Protein AF-A0A0M3JA76-F1 (afdb_monomer)

Foldseek 3Di:
DWWKKKWFAQDPDPVSIDMDIDPDPVVVVVVLVVVLVVVVCVVVVVVDPDDDDPDDPDDDPVSSVVVCVNTPDIDMDTHDDDDPD

Radius of gyration: 15.99 Å; Cα contacts (8 Å, |Δi|>4): 89; chains: 1; bounding box: 29×24×58 Å

pLDDT: mean 81.65, std 16.89, range [40.56, 96.94]

InterPro domains:
  IPR000781 Enhancer of rudimentary [PF01133] (2-78)
  IPR000781 Enhancer of rudimentary [PTHR12373] (2-77)
  IPR035912 Enhancer of rudimentary superfamily [G3DSA:3.30.2260.10] (1-83)
  IPR035912 Enhancer of rudimentary superfamily [SSF143875] (2-80)

Solvent-accessible surface area (backbone atoms only — not comparable to full-atom values): 5173 Å² total; per-residue (Å²): 130,31,48,20,38,42,39,39,19,65,43,90,51,80,85,48,55,48,75,49,80,33,67,30,61,66,59,50,51,54,50,55,51,47,55,50,51,52,52,48,50,52,61,43,46,76,75,39,92,65,78,95,68,96,58,84,80,86,72,59,71,68,59,54,50,56,52,58,70,63,35,62,42,77,49,76,49,66,51,78,82,80,80,84,127

Nearest PDB structures (foldseek):
  7cnc-assembly1_A  TM=8.991E-01  e=3.147E-07  Homo sapiens
  1w9g-assembly2_B  TM=9.072E-01  e=5.076E-07  Homo sapiens
  7o6n-assembly1_A  TM=8.730E-01  e=7.141E-07  Caenorhabditis elegans
  7o6l-assembly1_B  TM=9.704E-01  e=2.995E-06  Caenorhabditis elegans
  7x39-assembly2_D  TM=8.889E-01  e=1.320E-06  Homo sapiens

Secondary structure (DSSP, 8-state):
---EEEEEESSSSGGGEEEEEESSHHHHHHHHHHHHHHHHHHHHHTT-SS----S-----HHHHHHHHTTSSEEEEEE-------

Structure (mmCIF, N/CA/C/O backbone):
data_AF-A0A0M3JA76-F1
#
_entry.id   AF-A0A0M3JA76-F1
#
loop_
_atom_site.group_PDB
_atom_site.id
_atom_site.type_symbol
_atom_site.label_atom_id
_atom_site.label_alt_id
_atom_site.label_comp_id
_atom_site.label_asym_id
_atom_site.label_entity_id
_atom_site.label_seq_id
_atom_site.pdbx_PDB_ins_code
_atom_site.Cartn_x
_atom_site.Cartn_y
_atom_site.Cartn_z
_atom_site.occupancy
_atom_site.B_iso_or_equiv
_atom_site.auth_seq_id
_atom_site.auth_comp_id
_atom_site.auth_asym_id
_atom_site.auth_atom_id
_atom_site.pdbx_PDB_model_num
ATOM 1 N N . MET A 1 1 ? 15.702 -2.847 -14.096 1.00 70.19 1 MET A N 1
ATOM 2 C CA . MET A 1 1 ? 15.012 -1.748 -13.396 1.00 70.19 1 MET A CA 1
ATOM 3 C C . MET A 1 1 ? 13.790 -1.361 -14.197 1.00 70.19 1 MET A C 1
ATOM 5 O O . MET A 1 1 ? 13.914 -1.054 -15.385 1.00 70.19 1 MET A O 1
ATOM 9 N N . SER A 1 2 ? 12.635 -1.492 -13.557 1.00 84.31 2 SER A N 1
ATOM 10 C CA . SER A 1 2 ? 11.322 -1.211 -14.121 1.00 84.31 2 SER A CA 1
ATOM 11 C C . SER A 1 2 ? 10.736 -0.061 -13.327 1.00 84.31 2 SER A C 1
ATOM 13 O O . SER A 1 2 ? 10.454 -0.228 -12.143 1.00 84.31 2 SER A O 1
ATOM 15 N N . HIS A 1 3 ? 10.583 1.086 -13.989 1.00 93.62 3 HIS A N 1
ATOM 16 C CA . HIS A 1 3 ? 9.893 2.231 -13.414 1.00 93.62 3 HIS A CA 1
ATOM 17 C C . HIS A 1 3 ? 8.529 1.778 -12.898 1.00 93.62 3 HIS A C 1
ATOM 19 O O . HIS A 1 3 ? 7.814 1.055 -13.600 1.00 93.62 3 HIS A O 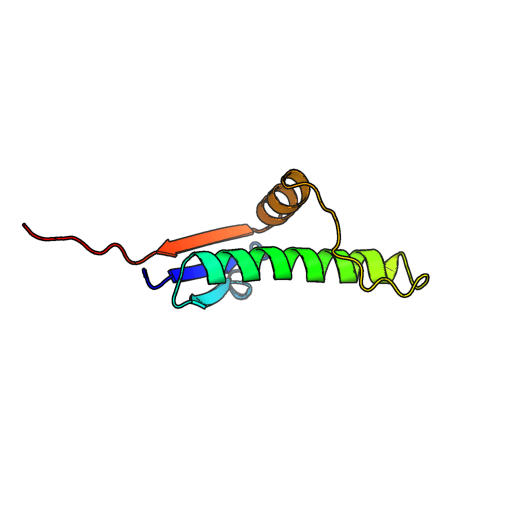1
ATOM 25 N N . THR A 1 4 ? 8.220 2.143 -11.663 1.00 95.94 4 THR A N 1
ATOM 26 C CA . THR A 1 4 ? 7.068 1.616 -10.938 1.00 95.94 4 THR A CA 1
ATOM 27 C C . THR A 1 4 ? 6.228 2.772 -10.424 1.00 95.94 4 THR A C 1
ATOM 29 O O . THR A 1 4 ? 6.762 3.739 -9.898 1.00 95.94 4 THR A O 1
ATOM 32 N N . ILE A 1 5 ? 4.912 2.681 -10.582 1.00 96.81 5 ILE A N 1
ATOM 33 C CA . ILE A 1 5 ? 3.958 3.662 -10.065 1.00 96.81 5 ILE A CA 1
ATOM 34 C C . ILE A 1 5 ? 3.035 2.947 -9.086 1.00 96.81 5 ILE A C 1
ATOM 36 O O . ILE A 1 5 ? 2.384 1.961 -9.440 1.00 96.81 5 ILE A O 1
ATOM 40 N N . LEU A 1 6 ? 2.964 3.466 -7.868 1.00 96.75 6 LEU A N 1
ATOM 41 C CA . LEU A 1 6 ? 2.037 3.037 -6.832 1.00 96.75 6 LEU A CA 1
ATOM 42 C C . LEU A 1 6 ? 0.802 3.930 -6.863 1.00 96.75 6 LEU A C 1
ATOM 44 O O . LEU A 1 6 ? 0.909 5.152 -6.785 1.00 96.75 6 LEU A O 1
ATOM 48 N N . LEU A 1 7 ? -0.373 3.319 -6.956 1.00 96.94 7 LEU A N 1
ATOM 49 C CA . LEU A 1 7 ? -1.668 3.979 -6.858 1.00 96.94 7 LEU A CA 1
ATOM 50 C C . LEU A 1 7 ? -2.334 3.522 -5.563 1.00 96.94 7 LEU A C 1
ATOM 52 O O . LEU A 1 7 ? -2.525 2.324 -5.356 1.00 96.94 7 LEU A O 1
ATOM 56 N N . ILE A 1 8 ? -2.692 4.468 -4.696 1.00 95.62 8 ILE A N 1
ATOM 57 C CA . ILE A 1 8 ? -3.328 4.175 -3.408 1.00 95.62 8 ILE A CA 1
ATOM 58 C C . ILE A 1 8 ? -4.607 4.981 -3.273 1.00 95.62 8 ILE A C 1
ATOM 60 O O . ILE A 1 8 ? -4.650 6.178 -3.568 1.00 95.62 8 ILE A O 1
ATOM 64 N N . GLN A 1 9 ? -5.636 4.332 -2.7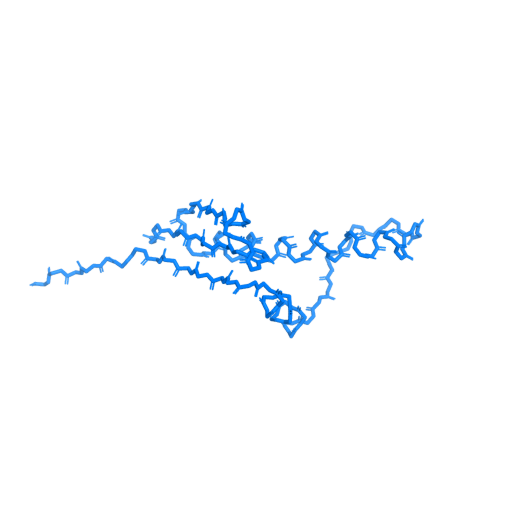41 1.00 96.06 9 GLN A N 1
ATOM 65 C CA . GLN A 1 9 ? -6.858 4.975 -2.303 1.00 96.06 9 GLN A CA 1
ATOM 66 C C . GLN A 1 9 ? -7.178 4.551 -0.866 1.00 96.06 9 GLN A C 1
ATOM 68 O O . GLN A 1 9 ? -7.609 3.429 -0.608 1.00 96.06 9 GLN A O 1
ATOM 73 N N . SER A 1 10 ? -7.004 5.464 0.092 1.00 92.19 10 SER A N 1
ATOM 74 C CA . SER A 1 10 ? -7.184 5.133 1.515 1.00 92.19 10 SER A CA 1
ATOM 75 C C . SER A 1 10 ? -8.646 4.966 1.936 1.00 92.19 10 SER A C 1
ATOM 77 O O . SER A 1 10 ? -8.932 4.247 2.886 1.00 92.19 10 SER A O 1
ATOM 79 N N . THR A 1 11 ? -9.592 5.609 1.244 1.00 93.81 11 THR A N 1
ATOM 80 C CA . THR A 1 11 ? -11.031 5.534 1.556 1.00 93.81 11 THR A CA 1
ATOM 81 C C . THR A 1 11 ? -11.855 5.439 0.280 1.00 93.81 11 THR A C 1
ATOM 83 O O . THR A 1 11 ? -11.385 5.789 -0.792 1.00 93.81 11 THR A O 1
ATOM 86 N N . THR A 1 12 ? -13.139 5.104 0.360 1.00 94.31 12 THR A N 1
ATOM 87 C CA . THR A 1 12 ? -14.019 5.087 -0.826 1.00 94.31 12 THR A CA 1
ATOM 88 C C . THR A 1 12 ? -14.202 6.462 -1.492 1.00 94.31 12 THR A C 1
ATOM 90 O O . THR A 1 12 ? -14.729 6.552 -2.600 1.00 94.31 12 THR A O 1
ATOM 93 N N . LYS A 1 13 ? -13.754 7.559 -0.856 1.00 96.31 13 LYS A N 1
ATOM 94 C CA . LYS A 1 13 ? -13.834 8.911 -1.420 1.00 96.31 13 LYS A CA 1
ATOM 95 C C . LYS A 1 13 ? -12.791 9.090 -2.535 1.00 96.31 13 LYS A C 1
ATOM 97 O O . LYS A 1 13 ? -11.593 9.014 -2.249 1.00 96.31 13 LYS A O 1
ATOM 102 N N . PRO A 1 14 ? -13.191 9.512 -3.750 1.00 94.12 14 PRO A N 1
ATOM 103 C CA . PRO A 1 14 ? -12.264 9.701 -4.872 1.00 94.12 14 PRO A CA 1
ATOM 104 C C . PRO A 1 14 ? -11.137 10.716 -4.632 1.00 94.12 14 PRO A C 1
ATOM 106 O O . PRO A 1 14 ? -10.119 10.658 -5.314 1.00 94.12 14 PRO A O 1
ATOM 109 N N . LYS A 1 15 ? -11.316 11.651 -3.685 1.00 95.88 15 LYS A N 1
ATOM 110 C CA . LYS A 1 15 ? -10.302 12.644 -3.284 1.00 95.88 15 LYS A CA 1
ATOM 111 C C . LYS A 1 15 ? -9.138 12.051 -2.485 1.00 95.88 15 LYS A C 1
ATOM 113 O O . LYS A 1 15 ? -8.132 12.723 -2.331 1.00 95.88 15 LYS A O 1
ATOM 118 N N . SER A 1 16 ? -9.289 10.834 -1.962 1.00 94.81 16 SER A N 1
ATOM 119 C CA . SER A 1 16 ? -8.235 10.141 -1.210 1.00 94.81 16 SER A CA 1
ATOM 120 C C . SER A 1 16 ? -7.249 9.375 -2.096 1.00 94.81 16 SER A C 1
ATOM 122 O O . SER A 1 16 ? -6.358 8.713 -1.576 1.00 94.81 16 SER A O 1
ATOM 124 N N . ARG A 1 17 ? -7.426 9.442 -3.424 1.00 96.56 17 ARG A N 1
ATOM 125 C CA . ARG A 1 17 ? -6.521 8.826 -4.393 1.00 96.56 17 ARG A CA 1
ATOM 126 C C . ARG A 1 17 ? -5.229 9.625 -4.482 1.00 96.56 17 ARG A C 1
ATOM 128 O O . ARG A 1 17 ? -5.267 10.813 -4.804 1.00 96.56 17 ARG A O 1
ATOM 135 N N . CYS A 1 18 ? -4.119 8.941 -4.268 1.00 95.81 18 CYS A N 1
ATOM 136 C CA . CYS A 1 18 ? -2.771 9.463 -4.417 1.00 95.81 18 CYS A CA 1
ATOM 137 C C . CYS A 1 18 ? -1.955 8.505 -5.291 1.00 95.81 18 CYS A C 1
ATOM 139 O O . CYS A 1 18 ? -2.290 7.325 -5.418 1.00 95.81 18 CYS A O 1
ATOM 141 N N . TRP A 1 19 ? -0.888 9.021 -5.889 1.00 96.50 19 TRP A N 1
ATOM 142 C CA . TRP A 1 19 ? 0.069 8.223 -6.642 1.00 96.50 19 TRP A CA 1
ATOM 143 C C . TRP A 1 19 ? 1.492 8.615 -6.259 1.00 96.50 19 TRP A C 1
ATOM 145 O O . TRP A 1 19 ? 1.722 9.758 -5.859 1.00 96.50 19 TRP A O 1
ATOM 155 N N . ILE A 1 20 ? 2.412 7.657 -6.352 1.00 96.56 20 ILE A N 1
ATOM 156 C CA . ILE A 1 20 ? 3.841 7.848 -6.089 1.00 96.56 20 ILE A CA 1
ATOM 157 C C . ILE A 1 20 ? 4.627 7.082 -7.151 1.00 96.56 20 ILE A C 1
ATOM 159 O O . ILE A 1 20 ? 4.270 5.954 -7.503 1.00 96.56 20 ILE A O 1
ATOM 163 N N . ASP A 1 21 ? 5.662 7.709 -7.685 1.00 96.62 21 ASP A N 1
ATOM 164 C CA . ASP A 1 21 ? 6.583 7.146 -8.659 1.00 96.62 21 ASP A CA 1
ATOM 165 C C . ASP A 1 21 ? 7.880 6.647 -8.009 1.00 96.62 21 ASP A C 1
ATOM 167 O O . ASP A 1 21 ? 8.411 7.250 -7.080 1.00 96.62 21 ASP A O 1
ATOM 171 N N . TYR A 1 22 ? 8.392 5.534 -8.530 1.00 95.88 22 TYR A N 1
ATOM 172 C CA . TYR A 1 22 ? 9.598 4.856 -8.065 1.00 95.88 22 TYR A CA 1
ATOM 173 C C . TYR A 1 22 ? 10.470 4.435 -9.252 1.00 95.88 22 TYR A C 1
ATOM 175 O O . TYR A 1 22 ? 9.974 4.134 -10.350 1.00 95.88 22 TYR A O 1
ATOM 183 N N . GLU A 1 23 ? 11.786 4.360 -9.051 1.00 93.06 23 GLU A N 1
ATOM 184 C CA . GLU A 1 23 ? 12.702 3.860 -10.083 1.00 93.06 23 GLU A CA 1
ATOM 185 C C . GLU A 1 23 ? 12.654 2.330 -10.171 1.00 93.06 23 GLU A C 1
ATOM 187 O O . GLU A 1 23 ? 12.830 1.746 -11.252 1.00 93.06 23 GLU A O 1
ATOM 192 N N . THR A 1 24 ? 12.378 1.678 -9.038 1.00 93.06 24 THR A N 1
ATOM 193 C CA . THR A 1 24 ? 12.323 0.220 -8.915 1.00 93.06 24 THR A CA 1
ATOM 194 C C . THR A 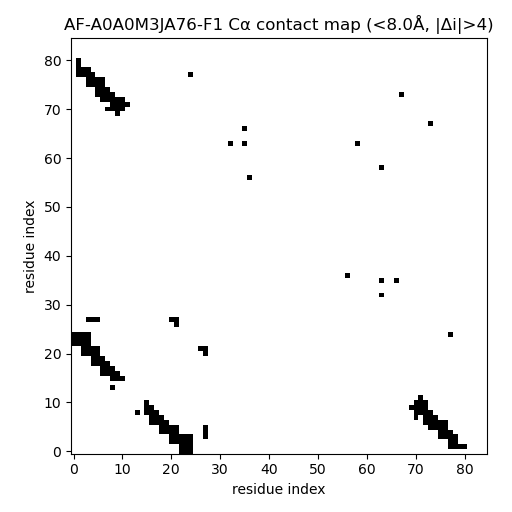1 24 ? 11.105 -0.269 -8.132 1.00 93.06 24 THR A C 1
ATOM 196 O O . THR A 1 24 ? 10.471 0.461 -7.374 1.0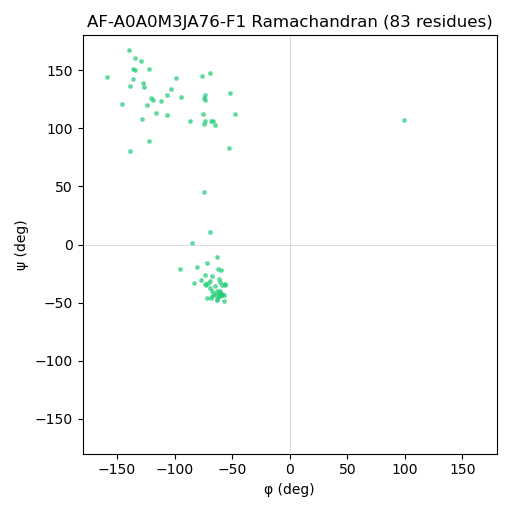0 93.06 24 THR A O 1
ATOM 199 N N . LEU A 1 25 ? 10.776 -1.550 -8.315 1.00 92.31 25 LEU A N 1
ATOM 200 C CA . LEU A 1 25 ? 9.702 -2.206 -7.573 1.00 92.31 25 LEU A CA 1
ATOM 201 C C . LEU A 1 25 ? 10.062 -2.395 -6.088 1.00 92.31 25 LEU A C 1
ATOM 203 O O . LEU A 1 25 ? 9.188 -2.336 -5.229 1.00 92.31 25 LEU A O 1
ATOM 207 N N . ASP A 1 26 ? 11.346 -2.585 -5.782 1.00 93.88 26 ASP A N 1
ATOM 208 C CA . ASP A 1 26 ? 11.821 -2.764 -4.409 1.00 93.88 26 ASP A CA 1
ATOM 209 C C . ASP A 1 26 ? 11.617 -1.496 -3.568 1.00 93.88 26 ASP A C 1
ATOM 211 O O . ASP A 1 26 ? 11.130 -1.585 -2.442 1.00 93.88 26 ASP A O 1
ATOM 215 N N . GLU A 1 27 ? 11.906 -0.315 -4.126 1.00 94.75 27 GLU A N 1
ATOM 216 C CA . GLU A 1 27 ? 11.630 0.979 -3.478 1.00 94.75 27 GLU A CA 1
ATOM 217 C C . GLU A 1 27 ? 10.139 1.150 -3.171 1.00 94.75 27 GLU A C 1
ATOM 219 O O . GLU A 1 27 ? 9.768 1.523 -2.058 1.00 94.75 27 GLU A O 1
ATOM 224 N N . CYS A 1 28 ? 9.276 0.789 -4.128 1.00 94.56 28 CYS A N 1
ATOM 225 C CA . CYS A 1 28 ? 7.828 0.816 -3.940 1.00 94.56 28 CYS A CA 1
ATOM 226 C C . CYS A 1 28 ? 7.394 -0.051 -2.744 1.00 94.56 28 CYS A C 1
ATOM 228 O O . CYS A 1 28 ? 6.554 0.365 -1.944 1.00 94.56 28 CYS A O 1
ATOM 230 N N . PHE A 1 29 ? 7.950 -1.257 -2.594 1.00 91.56 29 PHE A N 1
ATOM 231 C CA . PHE A 1 29 ? 7.602 -2.138 -1.475 1.00 91.56 29 PHE A CA 1
ATOM 232 C C . PHE A 1 29 ? 8.186 -1.678 -0.137 1.00 91.56 29 PHE A C 1
ATOM 234 O O . PHE A 1 29 ? 7.528 -1.839 0.895 1.00 91.56 29 PHE A O 1
ATOM 241 N N . GLN A 1 30 ? 9.379 -1.081 -0.135 1.00 91.56 30 GLN A N 1
ATOM 242 C CA . GLN A 1 30 ? 9.962 -0.486 1.071 1.00 91.56 30 GLN A CA 1
ATOM 243 C C . GLN A 1 30 ? 9.084 0.642 1.620 1.00 91.56 30 GLN A C 1
ATOM 245 O O . GLN A 1 30 ? 8.855 0.703 2.830 1.00 91.56 30 GLN A O 1
ATOM 250 N N . ASP A 1 31 ? 8.520 1.474 0.745 1.00 91.19 31 ASP A N 1
ATOM 251 C CA . ASP A 1 31 ? 7.601 2.534 1.156 1.00 91.19 31 ASP A CA 1
ATOM 252 C C . ASP A 1 31 ? 6.255 1.995 1.657 1.00 91.19 31 ASP A C 1
ATOM 254 O O . ASP A 1 31 ? 5.730 2.503 2.646 1.00 91.19 31 ASP A O 1
ATOM 258 N N . ILE A 1 32 ? 5.707 0.926 1.061 1.00 90.50 32 ILE A N 1
ATOM 259 C CA . ILE A 1 32 ? 4.499 0.259 1.592 1.00 90.50 32 ILE A CA 1
ATOM 260 C C . ILE A 1 32 ? 4.743 -0.274 3.004 1.00 90.50 32 ILE A C 1
ATOM 262 O O . ILE A 1 32 ? 3.921 -0.061 3.902 1.00 90.50 32 ILE A O 1
ATOM 266 N N . ARG A 1 33 ? 5.895 -0.915 3.219 1.00 88.00 33 ARG A N 1
ATOM 267 C CA . ARG A 1 33 ? 6.339 -1.337 4.550 1.00 88.00 33 ARG A CA 1
ATOM 268 C C . ARG A 1 33 ? 6.410 -0.143 5.505 1.00 88.00 33 ARG A C 1
ATOM 270 O O . ARG A 1 33 ? 5.871 -0.216 6.607 1.00 88.00 33 ARG A O 1
ATOM 277 N N . LYS A 1 34 ? 7.041 0.956 5.092 1.00 87.88 34 LYS A N 1
ATOM 278 C CA . LYS A 1 34 ? 7.184 2.156 5.922 1.00 87.88 34 LYS A CA 1
ATOM 279 C C . LYS A 1 34 ? 5.834 2.790 6.264 1.00 87.88 34 LYS A C 1
ATOM 281 O O . LYS A 1 34 ? 5.623 3.164 7.410 1.00 87.88 34 LYS A O 1
ATOM 286 N N . MET A 1 35 ? 4.893 2.842 5.319 1.00 88.44 35 MET A N 1
ATOM 287 C CA . MET A 1 35 ? 3.525 3.316 5.569 1.00 88.44 35 MET A CA 1
ATOM 288 C C . MET A 1 35 ? 2.823 2.489 6.650 1.00 88.44 35 MET A C 1
ATOM 290 O O . MET A 1 35 ? 2.166 3.054 7.526 1.00 88.44 35 MET A O 1
ATOM 294 N N . TYR A 1 36 ? 2.982 1.163 6.617 1.00 87.12 36 TYR A N 1
ATOM 295 C CA . TYR A 1 36 ? 2.489 0.295 7.682 1.00 87.12 36 TYR A CA 1
ATOM 296 C C . TYR A 1 36 ? 3.189 0.584 9.018 1.00 87.12 36 TYR A C 1
ATOM 298 O O . TYR A 1 36 ? 2.515 0.757 10.032 1.00 87.12 36 TYR A O 1
ATOM 306 N N . GLU A 1 37 ? 4.520 0.683 9.033 1.00 83.69 37 GLU A N 1
ATOM 307 C CA . GLU A 1 37 ? 5.282 0.974 10.252 1.00 83.69 37 GLU A CA 1
ATOM 308 C C . GLU A 1 37 ? 4.909 2.321 10.870 1.00 83.69 37 GLU A C 1
ATOM 310 O O . GLU A 1 37 ? 4.798 2.410 12.089 1.00 83.69 37 GLU A O 1
ATOM 315 N N . ASP A 1 38 ? 4.683 3.353 10.060 1.00 83.06 38 ASP A N 1
ATOM 316 C CA . ASP A 1 38 ? 4.274 4.675 10.531 1.00 83.06 38 ASP A CA 1
ATOM 317 C C . ASP A 1 38 ? 2.854 4.636 11.118 1.00 83.06 38 ASP A C 1
ATOM 319 O O . ASP A 1 38 ? 2.629 5.188 12.198 1.00 83.06 38 ASP A O 1
ATOM 323 N N . GLN A 1 39 ? 1.920 3.897 10.502 1.00 79.38 39 GLN A N 1
ATOM 324 C CA . GLN A 1 39 ? 0.594 3.663 11.090 1.00 79.38 39 GLN A CA 1
ATOM 325 C C . GLN A 1 39 ? 0.661 2.875 12.399 1.00 79.38 39 GLN A C 1
ATOM 327 O O . GLN A 1 39 ? -0.024 3.216 13.368 1.00 79.38 39 GLN A O 1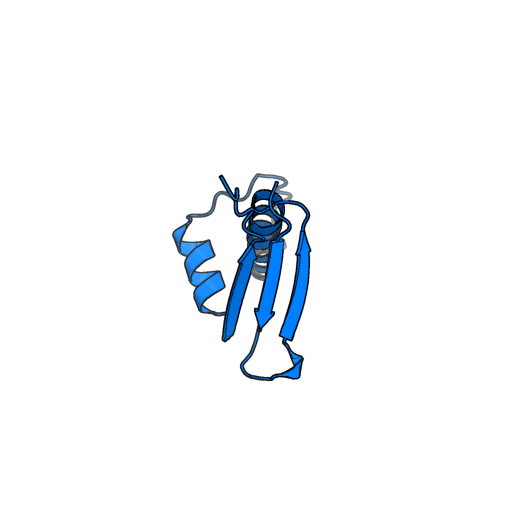
ATOM 332 N N . VAL A 1 40 ? 1.479 1.821 12.452 1.00 72.56 40 VAL A N 1
ATOM 333 C CA . VAL A 1 40 ? 1.678 1.043 13.677 1.00 72.56 40 VAL A CA 1
ATOM 334 C C . VAL A 1 40 ? 2.296 1.930 14.742 1.00 72.56 40 VAL A C 1
ATOM 336 O O . VAL A 1 40 ? 1.759 1.976 15.837 1.00 72.56 40 VAL A O 1
ATOM 339 N N . LYS A 1 41 ? 3.337 2.705 14.432 1.00 70.31 41 LYS A N 1
ATOM 340 C CA . LYS A 1 41 ? 3.948 3.661 15.364 1.00 70.31 41 LYS A CA 1
ATOM 341 C C . LYS A 1 41 ? 2.975 4.732 15.822 1.00 70.31 41 LYS A C 1
ATOM 343 O O . LYS A 1 41 ? 3.112 5.158 16.955 1.00 70.31 41 LYS A O 1
ATOM 348 N N . GLU A 1 42 ? 2.015 5.173 15.015 1.00 67.19 42 GLU A N 1
ATOM 349 C CA . GLU A 1 42 ? 0.976 6.116 15.450 1.00 67.19 42 GLU A CA 1
ATOM 350 C C . GLU A 1 42 ? -0.038 5.441 16.387 1.00 67.19 42 GLU A C 1
ATOM 352 O O . GLU A 1 42 ? -0.315 5.947 17.476 1.00 67.19 42 GLU A O 1
ATOM 357 N N . SER A 1 43 ? -0.514 4.246 16.022 1.00 64.06 43 SER A N 1
ATOM 358 C CA . SER A 1 43 ? -1.430 3.451 16.855 1.00 64.06 43 SER A CA 1
ATOM 359 C C . SER A 1 43 ? -0.787 2.981 18.169 1.00 64.06 43 SER A C 1
ATOM 361 O O . SER A 1 43 ? -1.431 2.979 19.217 1.00 64.06 43 SER A O 1
ATOM 363 N N . VAL A 1 44 ? 0.507 2.657 18.135 1.00 60.72 44 VAL A N 1
ATOM 364 C CA . VAL A 1 44 ? 1.326 2.251 19.276 1.00 60.72 44 VAL A CA 1
ATOM 365 C C . VAL A 1 44 ? 1.844 3.466 20.032 1.00 60.72 44 VAL A C 1
ATOM 367 O O . VAL A 1 44 ? 1.873 3.384 21.241 1.00 60.72 44 VAL A O 1
ATOM 370 N N . LYS A 1 45 ? 2.142 4.627 19.428 1.00 52.66 45 LYS A N 1
ATOM 371 C CA . LYS A 1 45 ? 2.402 5.883 20.177 1.00 52.66 45 LYS A CA 1
ATOM 372 C C . LYS A 1 45 ? 1.210 6.278 21.037 1.00 52.66 45 LYS A C 1
ATOM 374 O O . LYS A 1 45 ? 1.403 6.803 22.129 1.00 52.66 45 LYS A O 1
ATOM 379 N N . LEU A 1 46 ? -0.010 6.021 20.561 1.00 51.09 46 LEU A N 1
ATOM 380 C CA . LEU A 1 46 ? -1.224 6.183 21.363 1.00 51.09 46 LEU A CA 1
ATOM 381 C C . LEU A 1 46 ? -1.309 5.161 22.514 1.00 51.09 46 LEU A C 1
ATOM 383 O O . LEU A 1 46 ? -1.913 5.466 23.539 1.00 51.09 46 LEU A O 1
ATOM 387 N N . ALA A 1 47 ? -0.685 3.985 22.385 1.00 50.81 47 ALA A N 1
ATOM 388 C CA . ALA A 1 47 ? -0.638 2.939 23.417 1.00 50.81 47 ALA A CA 1
ATOM 389 C C . ALA A 1 47 ? 0.625 2.973 24.313 1.00 50.81 47 ALA A C 1
ATOM 391 O O . ALA A 1 47 ? 0.615 2.440 25.418 1.00 50.81 47 ALA A O 1
ATOM 392 N N . MET A 1 48 ? 1.706 3.601 23.855 1.00 44.97 48 MET A N 1
ATOM 393 C CA . MET A 1 48 ? 3.049 3.611 24.426 1.00 44.97 48 MET A CA 1
ATOM 394 C C . MET A 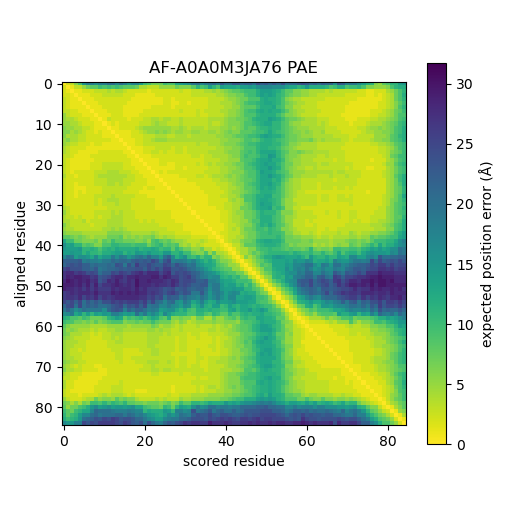1 48 ? 3.628 5.029 24.332 1.00 44.97 48 MET A C 1
ATOM 396 O O . MET A 1 48 ? 4.488 5.346 23.517 1.00 44.97 48 MET A O 1
ATOM 400 N N . LEU A 1 49 ? 3.219 5.865 25.286 1.00 47.78 49 LEU A N 1
ATOM 401 C CA . LEU A 1 49 ? 4.076 6.900 25.881 1.00 47.78 49 LEU A CA 1
ATOM 402 C C . LEU A 1 49 ? 5.204 6.284 26.746 1.00 47.78 49 LEU A C 1
ATOM 404 O O . LEU A 1 49 ? 5.882 6.990 27.486 1.00 47.78 49 LEU A O 1
ATOM 408 N N . SER A 1 50 ? 5.403 4.967 26.683 1.00 47.34 50 SER A N 1
ATOM 409 C CA . SER A 1 50 ? 6.377 4.223 27.469 1.00 47.34 50 SER A CA 1
ATOM 410 C C . SER A 1 50 ? 7.312 3.434 26.556 1.00 47.34 50 SER A C 1
ATOM 412 O O . SER A 1 50 ? 6.872 2.507 25.883 1.00 47.34 50 SER A O 1
ATOM 414 N N . SER A 1 51 ? 8.600 3.747 26.656 1.00 40.56 51 SER A N 1
ATOM 415 C CA . SER A 1 51 ? 9.756 3.013 26.134 1.00 40.56 51 SER A CA 1
ATOM 416 C C . SER A 1 51 ? 10.335 3.537 24.817 1.00 40.56 51 SER A C 1
ATOM 418 O O . SER A 1 51 ? 9.786 3.382 23.729 1.00 40.56 51 SER A O 1
ATOM 420 N N . GLU A 1 52 ? 11.499 4.163 24.970 1.00 52.28 52 GLU A N 1
ATOM 421 C CA . GLU A 1 52 ? 12.501 4.479 23.958 1.00 52.28 52 GLU A CA 1
ATOM 422 C C . GLU A 1 52 ? 12.897 3.230 23.156 1.00 52.28 52 GLU A C 1
ATOM 424 O O . GLU A 1 52 ? 13.896 2.603 23.473 1.00 52.28 52 GLU A O 1
ATOM 429 N N . MET A 1 53 ? 12.157 2.826 22.126 1.00 45.00 53 MET A N 1
ATOM 430 C CA . MET A 1 53 ? 12.534 1.619 21.378 1.00 45.00 53 MET A CA 1
ATOM 431 C C . MET A 1 53 ? 12.751 1.929 19.908 1.00 45.00 53 MET A C 1
ATOM 433 O O . MET A 1 53 ? 11.867 1.854 19.060 1.00 45.00 53 MET A O 1
ATOM 437 N N . ASN A 1 54 ? 14.006 2.280 19.644 1.00 44.25 54 ASN A N 1
ATOM 438 C CA . ASN A 1 54 ? 14.666 2.235 18.349 1.00 44.25 54 ASN A CA 1
ATOM 439 C C . ASN A 1 54 ? 15.001 0.767 17.982 1.00 44.25 54 ASN A C 1
ATOM 441 O O . ASN A 1 54 ? 16.131 0.463 17.607 1.00 44.25 54 ASN A O 1
ATOM 445 N N . GLU A 1 55 ? 14.050 -0.151 18.177 1.00 53.75 55 GLU A N 1
ATOM 446 C CA . GLU A 1 55 ? 14.153 -1.556 17.778 1.00 53.75 55 GLU A CA 1
ATOM 447 C C . GLU A 1 55 ? 13.319 -1.763 16.510 1.00 53.75 55 GLU A C 1
ATOM 449 O O . GLU A 1 55 ? 12.189 -1.277 16.412 1.00 53.75 55 GLU A O 1
ATOM 454 N N . ASP A 1 56 ? 13.903 -2.452 15.527 1.00 55.84 56 ASP A N 1
ATOM 455 C CA . ASP A 1 56 ? 13.229 -2.918 14.313 1.00 55.84 56 ASP A CA 1
ATOM 456 C C . ASP A 1 56 ? 11.917 -3.597 14.734 1.00 55.84 56 ASP A C 1
ATOM 458 O O . ASP A 1 56 ? 11.932 -4.614 15.431 1.00 55.84 56 ASP A O 1
ATOM 462 N N . ILE A 1 57 ? 10.775 -2.998 14.389 1.00 61.59 57 ILE A N 1
ATOM 463 C CA . ILE A 1 57 ? 9.468 -3.512 14.799 1.00 61.59 57 ILE A CA 1
ATOM 464 C C . ILE A 1 57 ? 9.304 -4.872 14.121 1.00 61.59 57 ILE A C 1
ATOM 466 O O . ILE A 1 57 ? 9.021 -4.948 12.928 1.00 61.59 57 ILE A O 1
ATOM 470 N N . GLY A 1 58 ? 9.496 -5.953 14.872 1.00 65.62 58 GLY A N 1
ATOM 471 C CA . GLY A 1 58 ? 9.188 -7.296 14.404 1.00 65.62 58 GLY A CA 1
ATOM 472 C C . GLY A 1 58 ? 7.678 -7.421 14.233 1.00 65.62 58 GLY A C 1
ATOM 473 O O . GLY A 1 58 ? 6.948 -7.486 15.220 1.00 65.62 58 GLY A O 1
ATOM 474 N N . TYR A 1 59 ? 7.197 -7.434 12.993 1.00 73.44 59 TYR A N 1
ATOM 475 C CA . TYR A 1 59 ? 5.792 -7.670 12.673 1.00 73.44 59 TYR A CA 1
ATOM 476 C C . TYR A 1 59 ? 5.648 -8.870 11.735 1.00 73.44 59 TYR A C 1
ATOM 478 O O . TYR A 1 59 ? 6.536 -9.181 10.942 1.00 73.44 59 TYR A O 1
ATOM 486 N N . ASP A 1 60 ? 4.508 -9.549 11.831 1.00 81.69 60 ASP A N 1
ATOM 487 C CA . ASP A 1 60 ? 4.158 -10.638 10.925 1.00 81.69 60 ASP A CA 1
ATOM 488 C C . ASP A 1 60 ? 3.698 -10.082 9.566 1.00 81.69 60 ASP A C 1
ATOM 490 O O . ASP A 1 60 ? 3.007 -9.060 9.503 1.00 81.69 60 ASP A O 1
ATOM 494 N N . ILE A 1 61 ? 4.021 -10.781 8.475 1.00 85.75 61 ILE A N 1
ATOM 495 C CA . ILE A 1 61 ? 3.575 -10.432 7.120 1.00 85.75 61 ILE A CA 1
ATOM 496 C C . ILE A 1 61 ? 2.046 -10.343 7.043 1.00 85.75 61 ILE A C 1
ATOM 498 O O . ILE A 1 61 ? 1.507 -9.471 6.360 1.00 85.75 61 ILE A O 1
ATOM 502 N N . SER A 1 62 ? 1.342 -11.176 7.816 1.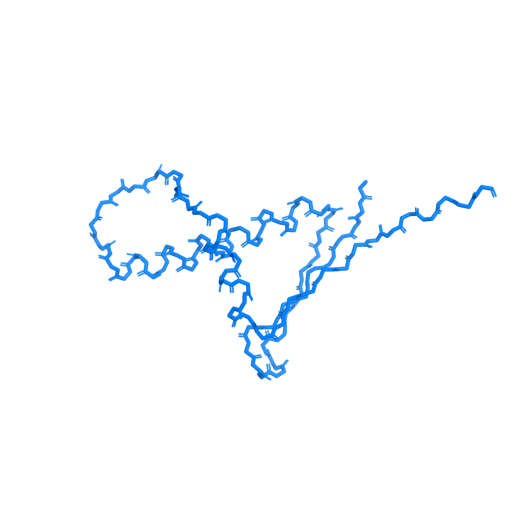00 87.94 62 SER A N 1
ATOM 503 C CA . SER A 1 62 ? -0.118 -11.147 7.932 1.00 87.94 62 SER A CA 1
ATOM 504 C C . SER A 1 62 ? -0.641 -9.775 8.364 1.00 87.94 62 SER A C 1
ATOM 506 O O . SER A 1 62 ? -1.696 -9.349 7.903 1.00 87.94 62 SER A O 1
ATOM 508 N N . ALA A 1 63 ? 0.091 -9.057 9.220 1.00 84.69 63 ALA A N 1
ATOM 509 C CA . ALA A 1 63 ? -0.323 -7.746 9.709 1.00 84.69 63 ALA A CA 1
ATOM 510 C C . ALA A 1 63 ? -0.193 -6.654 8.632 1.00 84.69 63 ALA A C 1
ATOM 512 O O . ALA A 1 63 ? -1.054 -5.774 8.541 1.00 84.69 63 ALA A O 1
ATOM 513 N N . VAL A 1 64 ? 0.824 -6.751 7.765 1.00 86.56 64 VAL A N 1
ATOM 514 C CA . VAL A 1 64 ? 0.969 -5.878 6.585 1.00 86.56 64 VAL A CA 1
ATOM 515 C C . VAL A 1 64 ? -0.138 -6.150 5.575 1.00 86.56 64 VAL A C 1
ATOM 517 O O . VAL A 1 64 ? -0.747 -5.212 5.067 1.00 86.56 64 VAL A O 1
ATOM 520 N N . LEU A 1 65 ? -0.445 -7.423 5.316 1.00 89.50 65 LEU A N 1
ATOM 521 C CA . LEU A 1 65 ? -1.535 -7.793 4.410 1.00 89.50 65 LEU A CA 1
ATOM 522 C C . LEU A 1 65 ? -2.884 -7.282 4.930 1.00 89.50 65 LEU A C 1
ATOM 524 O O . LEU A 1 65 ? -3.609 -6.628 4.191 1.00 89.50 65 LEU A O 1
ATOM 528 N N . GLN A 1 66 ? -3.159 -7.434 6.229 1.00 90.50 66 GLN A N 1
ATOM 529 C CA . GLN A 1 66 ? -4.352 -6.853 6.854 1.00 90.50 66 GLN A CA 1
ATOM 530 C C . GLN A 1 66 ? -4.392 -5.324 6.775 1.00 90.50 66 GLN A C 1
ATOM 532 O O . GLN A 1 66 ? -5.471 -4.738 6.805 1.00 90.50 66 GLN A O 1
ATOM 537 N N . PHE A 1 67 ? -3.242 -4.648 6.749 1.00 89.19 67 PHE A N 1
ATOM 538 C CA . PHE A 1 67 ? -3.193 -3.210 6.500 1.00 89.19 67 PHE A CA 1
ATOM 539 C C . PHE A 1 67 ? -3.589 -2.869 5.067 1.00 89.19 67 PHE A C 1
ATOM 541 O O . PHE A 1 67 ? -4.420 -1.981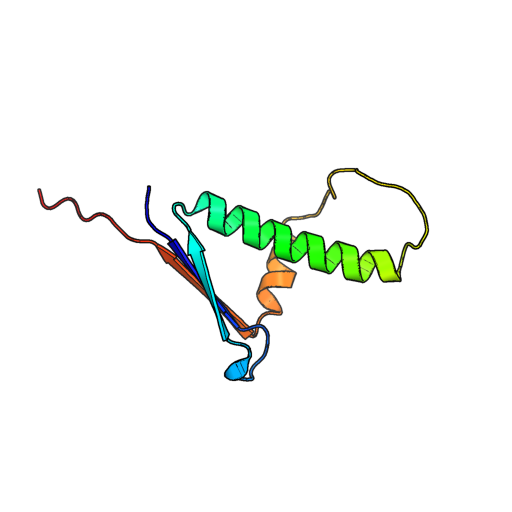 4.875 1.00 89.19 67 PHE A O 1
ATOM 548 N N . ILE A 1 68 ? -3.053 -3.600 4.093 1.00 91.94 68 ILE A N 1
ATOM 549 C CA . ILE A 1 68 ? -3.401 -3.435 2.680 1.00 91.94 68 ILE A CA 1
ATOM 550 C C . ILE A 1 68 ? -4.900 -3.693 2.470 1.00 91.94 68 ILE A C 1
ATOM 552 O O . ILE A 1 68 ? -5.559 -2.882 1.826 1.00 91.94 68 ILE A O 1
ATOM 556 N N . ASP A 1 69 ? -5.462 -4.726 3.104 1.00 92.38 69 ASP A N 1
ATOM 557 C CA . ASP A 1 69 ? -6.892 -5.068 3.023 1.00 92.38 69 ASP A CA 1
ATOM 558 C C . ASP A 1 69 ? -7.828 -3.973 3.569 1.00 92.38 69 ASP A C 1
ATOM 560 O O . ASP A 1 69 ? -9.015 -3.947 3.242 1.00 92.38 69 ASP A O 1
ATOM 564 N N . ARG A 1 70 ? -7.330 -3.059 4.417 1.00 92.06 70 ARG A N 1
ATOM 565 C CA . ARG A 1 70 ? -8.118 -1.914 4.915 1.00 92.06 70 ARG A CA 1
ATOM 566 C C . ARG A 1 70 ? -8.183 -0.757 3.923 1.00 92.06 70 ARG A C 1
ATOM 568 O O . ARG A 1 70 ? -9.044 0.112 4.079 1.00 92.06 70 ARG A O 1
ATOM 575 N N . LEU A 1 71 ? -7.265 -0.695 2.961 1.00 93.19 71 LEU A N 1
ATOM 576 C CA . LEU A 1 71 ? -7.288 0.329 1.923 1.00 93.19 71 LEU A CA 1
ATOM 577 C C . LEU A 1 71 ? -8.474 0.078 0.993 1.00 93.19 71 LEU A C 1
ATOM 579 O O . LEU A 1 71 ? -8.881 -1.054 0.755 1.00 93.19 71 LEU A O 1
ATOM 583 N N . SER A 1 72 ? -9.041 1.154 0.451 1.00 96.06 72 SER A N 1
ATOM 584 C CA . SER A 1 72 ? -10.123 1.018 -0.524 1.00 96.06 72 SER A CA 1
ATOM 585 C C . SER A 1 72 ? -9.618 0.476 -1.857 1.00 96.06 72 SER A C 1
ATOM 587 O O . SER A 1 72 ? -10.390 -0.168 -2.560 1.00 96.06 72 SER A O 1
ATOM 589 N N . ASP A 1 73 ? -8.384 0.815 -2.229 1.00 95.81 73 ASP A N 1
ATOM 590 C CA . ASP A 1 73 ? -7.707 0.306 -3.418 1.00 95.81 73 ASP A CA 1
ATOM 591 C C . ASP A 1 73 ? -6.186 0.466 -3.256 1.00 95.81 73 ASP A C 1
ATOM 593 O O . ASP A 1 73 ? -5.711 1.459 -2.685 1.00 95.81 73 ASP A O 1
ATOM 597 N N . LEU A 1 74 ? -5.434 -0.501 -3.775 1.00 95.69 74 LEU A N 1
ATOM 598 C CA . LEU A 1 74 ? -3.982 -0.460 -3.904 1.00 95.69 74 LEU A CA 1
ATOM 599 C C . LEU A 1 74 ? -3.598 -1.194 -5.187 1.00 95.69 74 LEU A C 1
ATOM 601 O O . LEU A 1 74 ? -3.881 -2.378 -5.353 1.00 95.69 74 LEU A O 1
ATOM 605 N N . SER A 1 75 ? -2.926 -0.486 -6.088 1.00 95.44 75 SER A N 1
ATOM 606 C CA . SER A 1 75 ? -2.489 -1.019 -7.377 1.00 95.44 75 SER A CA 1
ATOM 607 C C . SER A 1 75 ? -1.058 -0.588 -7.672 1.00 95.44 75 SER A C 1
ATOM 609 O O . SER A 1 75 ? -0.670 0.544 -7.390 1.00 95.44 75 SER A O 1
ATOM 611 N N . VAL A 1 76 ? -0.278 -1.481 -8.278 1.00 95.00 76 VAL A N 1
ATOM 612 C CA . VAL A 1 76 ? 1.105 -1.209 -8.686 1.00 95.00 76 VAL A CA 1
ATOM 613 C C . VAL A 1 76 ? 1.228 -1.406 -10.190 1.00 95.00 76 VAL A C 1
ATOM 615 O O . VAL A 1 76 ? 0.883 -2.462 -10.721 1.00 95.00 76 VAL A O 1
ATOM 618 N N . LEU A 1 77 ? 1.730 -0.388 -10.882 1.00 95.00 77 LEU A N 1
ATOM 619 C CA . LEU A 1 77 ? 2.019 -0.420 -12.310 1.00 95.00 77 LEU A CA 1
ATOM 620 C C . LEU A 1 77 ? 3.533 -0.489 -12.500 1.00 95.00 77 LEU A C 1
ATOM 622 O O . LEU A 1 77 ? 4.229 0.483 -12.229 1.00 95.00 77 LEU A O 1
ATOM 626 N N . ALA A 1 78 ? 4.044 -1.618 -12.984 1.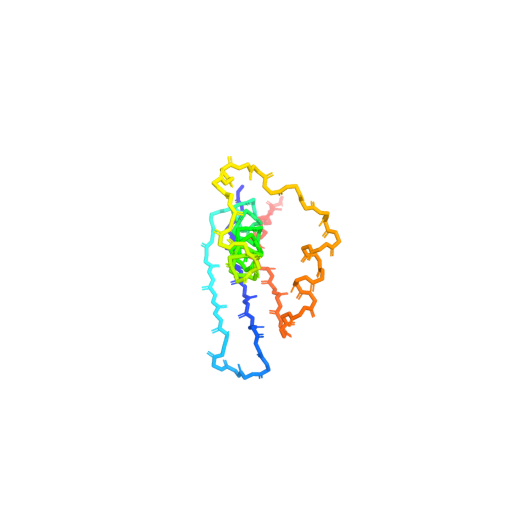00 92.44 78 ALA A N 1
ATOM 627 C CA . ALA A 1 78 ? 5.465 -1.788 -13.274 1.00 92.44 78 ALA A CA 1
ATOM 628 C C . ALA A 1 78 ? 5.716 -1.774 -14.788 1.00 92.44 78 ALA A C 1
ATOM 630 O O . ALA A 1 78 ? 5.092 -2.521 -15.546 1.00 92.44 78 ALA A O 1
ATOM 631 N N . ALA A 1 79 ? 6.655 -0.942 -15.240 1.00 90.44 79 ALA A N 1
ATOM 632 C CA . ALA A 1 79 ? 7.028 -0.853 -16.645 1.00 90.44 79 ALA A CA 1
ATOM 633 C C . ALA A 1 79 ? 7.740 -2.138 -17.105 1.00 90.44 79 ALA A C 1
ATOM 635 O O . ALA A 1 79 ? 8.906 -2.390 -16.776 1.00 90.44 79 ALA A O 1
ATOM 636 N N . GLY A 1 80 ? 7.041 -2.955 -17.894 1.00 84.38 80 GLY A N 1
ATOM 637 C CA . GLY A 1 80 ? 7.617 -4.119 -18.559 1.00 84.38 80 GLY A CA 1
ATOM 638 C C . GLY A 1 80 ? 8.508 -3.698 -19.728 1.00 84.38 80 GLY A C 1
ATOM 639 O O . GLY A 1 80 ? 8.085 -2.934 -20.596 1.00 84.38 80 GLY A O 1
ATOM 640 N N . ARG A 1 81 ? 9.742 -4.206 -19.783 1.00 76.31 81 ARG A N 1
ATOM 641 C CA . ARG A 1 81 ? 10.575 -4.092 -20.986 1.00 76.31 81 ARG A CA 1
ATOM 642 C C . ARG A 1 81 ? 10.248 -5.263 -21.907 1.00 76.31 81 ARG A C 1
ATOM 644 O O . ARG A 1 81 ? 10.641 -6.391 -21.626 1.00 76.31 81 ARG A O 1
ATOM 651 N N . TYR A 1 82 ? 9.538 -4.999 -22.998 1.00 68.69 82 TYR A N 1
ATOM 652 C CA . TYR A 1 82 ? 9.397 -5.974 -24.075 1.00 68.69 82 TYR A CA 1
ATOM 653 C C . TYR A 1 82 ? 10.706 -6.012 -24.866 1.00 68.69 82 TYR A C 1
ATOM 655 O O . TYR A 1 82 ? 11.064 -5.043 -25.533 1.00 68.69 82 TYR A O 1
ATOM 663 N N . HIS A 1 83 ? 11.433 -7.126 -24.781 1.00 60.81 83 HIS A N 1
ATOM 664 C CA . HIS A 1 83 ? 12.471 -7.433 -25.757 1.00 60.81 83 HIS A CA 1
ATOM 665 C C . HIS A 1 83 ? 11.772 -7.879 -27.042 1.00 60.81 83 HIS A C 1
ATOM 667 O O . HIS A 1 83 ? 11.242 -8.985 -27.110 1.00 60.81 83 HIS A O 1
ATOM 673 N N . ILE A 1 84 ? 11.728 -6.997 -28.039 1.00 59.94 84 ILE A N 1
ATOM 674 C CA . ILE A 1 84 ? 11.409 -7.394 -29.410 1.00 59.94 84 ILE A CA 1
ATOM 675 C C . ILE A 1 84 ? 12.662 -8.120 -29.913 1.00 59.94 84 ILE A C 1
ATOM 677 O O . ILE A 1 84 ? 13.709 -7.489 -30.064 1.00 59.94 84 ILE A O 1
ATOM 681 N N . ALA A 1 85 ? 12.570 -9.447 -30.022 1.00 57.41 85 ALA A N 1
ATOM 682 C CA . ALA A 1 85 ? 13.592 -10.306 -30.618 1.00 57.41 85 ALA A CA 1
ATOM 683 C C . ALA A 1 85 ? 13.543 -10.231 -32.148 1.00 57.41 85 ALA A C 1
ATOM 685 O O . ALA A 1 85 ? 12.422 -10.066 -32.687 1.00 57.41 85 ALA A O 1
#

Sequence (85 aa):
MSHTILLIQSTTKPKSRCWIDYETLDECFQDIRKMYEDQVKESVKLAMLSSEMNEDIGYDISAVLQFIDRLSDLSVLAAGRYHIA

Organism: Anisakis simplex (NCBI:txid6269)

Mean predicted aligned error: 8.11 Å